Protein AF-A0A7C3QRU5-F1 (afdb_monomer)

pLDDT: mean 86.82, std 9.13, range [46.56, 95.75]

Sequence (77 aa):
MSGWPEGEKFQEMPFHYNIQPLLNMQNWMRFRVYLSILTILRARTEIEKGFSKVEKTPQESGLVESNDIVTKPKGQW

Solvent-accessible surface area (backbone atoms only — not comparable to full-atom values): 4769 Å² total; per-residue (Å²): 119,93,51,52,36,89,85,55,87,42,78,94,67,63,60,68,47,75,48,60,54,68,70,46,50,52,52,49,74,67,50,40,31,50,76,52,73,67,57,60,59,68,43,42,44,77,77,50,57,17,33,30,35,41,76,59,42,52,59,78,60,72,53,70,77,67,76,38,58,78,61,77,59,89,92,69,128

Secondary structure (DSSP, 8-state):
-----TT-S-TTS---EEE--HHHHHHHHH--S---HHHHHHTPEEEETTEEE--S-TTTTT----S-SSSPPTT--

Radius of gyration: 14.23 Å; Cα contacts (8 Å, |Δi|>4): 100; chains: 1; bounding box: 29×20×38 Å

Foldseek 3Di:
DEAADPPAPCPVDGAQEEAEDPVLVVLQVPAQAQDDPVLQVQQWDDPDHSYTYRDDHCVSSVDDGPNHNDDDDPPDD

Structure (mmCIF, N/CA/C/O backbone):
data_AF-A0A7C3QRU5-F1
#
_entry.id   AF-A0A7C3QRU5-F1
#
loop_
_atom_site.group_PDB
_atom_site.id
_atom_site.type_symbol
_atom_site.label_atom_id
_atom_site.label_alt_id
_atom_site.label_comp_id
_atom_site.label_asym_id
_atom_site.label_entity_id
_atom_site.label_seq_id
_atom_site.pdbx_PDB_ins_code
_atom_site.Cartn_x
_atom_site.Cartn_y
_atom_site.Cartn_z
_atom_site.occupancy
_atom_site.B_iso_or_equiv
_atom_site.auth_seq_id
_atom_site.auth_comp_id
_atom_site.auth_asym_id
_atom_site.auth_atom_id
_atom_site.pdbx_PDB_model_num
ATOM 1 N N . MET A 1 1 ? 3.338 9.158 -9.803 1.00 46.56 1 MET A N 1
ATOM 2 C CA . MET A 1 1 ? 2.371 9.198 -10.929 1.00 46.56 1 MET A CA 1
ATOM 3 C C . MET A 1 1 ? 2.079 7.733 -11.208 1.00 46.56 1 MET A C 1
ATOM 5 O O . MET A 1 1 ? 2.942 7.060 -11.748 1.00 46.56 1 MET A O 1
ATOM 9 N N . SER A 1 2 ? 0.961 7.184 -10.719 1.00 58.38 2 SER A N 1
ATOM 10 C CA . SER A 1 2 ? 0.729 5.730 -10.749 1.00 58.38 2 SER A CA 1
ATOM 11 C C . SER A 1 2 ? 0.607 5.216 -12.185 1.00 58.38 2 SER A C 1
ATOM 13 O O . SER A 1 2 ? -0.188 5.748 -12.957 1.00 58.38 2 SER A O 1
ATOM 15 N N . GLY A 1 3 ? 1.382 4.193 -12.533 1.00 75.75 3 GLY A N 1
ATOM 16 C CA . GLY A 1 3 ? 1.450 3.619 -13.874 1.00 75.75 3 GLY A CA 1
ATOM 17 C C . GLY A 1 3 ? 2.233 2.314 -13.851 1.00 75.75 3 GLY A C 1
ATOM 18 O O . GLY A 1 3 ? 2.344 1.693 -12.803 1.00 75.75 3 GLY A O 1
ATOM 19 N N . TRP A 1 4 ? 2.787 1.920 -14.987 1.00 83.75 4 TRP A N 1
ATOM 20 C CA . TRP A 1 4 ? 3.517 0.661 -15.157 1.00 83.75 4 TRP A CA 1
ATOM 21 C C . TRP A 1 4 ? 5.003 0.944 -15.386 1.00 83.75 4 TRP A C 1
ATOM 23 O O . TRP A 1 4 ? 5.313 2.034 -15.898 1.00 83.75 4 TRP A O 1
ATOM 33 N N . PRO A 1 5 ? 5.906 0.014 -15.033 1.00 88.25 5 PRO A N 1
ATOM 34 C CA . PRO A 1 5 ? 7.328 0.186 -15.288 1.00 88.25 5 PRO A CA 1
ATOM 35 C C . PRO A 1 5 ? 7.620 0.392 -16.771 1.00 88.25 5 PRO A C 1
ATOM 37 O O . PRO A 1 5 ? 6.900 -0.088 -17.653 1.00 88.25 5 PRO A O 1
ATOM 40 N N . GLU A 1 6 ? 8.692 1.122 -17.054 1.00 86.81 6 GLU A N 1
ATOM 41 C CA . GLU A 1 6 ? 9.200 1.217 -18.416 1.00 86.81 6 GLU A CA 1
ATOM 42 C C . GLU A 1 6 ? 9.671 -0.165 -18.891 1.00 86.81 6 GLU A C 1
ATOM 44 O O . GLU A 1 6 ? 10.334 -0.893 -18.156 1.00 86.81 6 GLU A O 1
ATOM 49 N N . GLY A 1 7 ? 9.288 -0.546 -20.112 1.00 87.06 7 GLY A N 1
ATOM 50 C CA . GLY A 1 7 ? 9.594 -1.874 -20.647 1.00 87.06 7 GLY A CA 1
ATOM 51 C C . GLY A 1 7 ? 8.728 -3.011 -20.092 1.00 87.06 7 GLY A C 1
ATOM 52 O O . GLY A 1 7 ? 9.123 -4.168 -20.228 1.00 87.06 7 GLY A O 1
ATOM 53 N N . GLU A 1 8 ? 7.565 -2.713 -19.491 1.00 87.19 8 GLU A N 1
ATOM 54 C CA . GLU A 1 8 ? 6.605 -3.734 -19.047 1.00 87.19 8 GLU A CA 1
ATOM 55 C C . GLU A 1 8 ? 6.333 -4.765 -20.155 1.00 87.19 8 GLU A C 1
ATOM 57 O O . GLU A 1 8 ? 5.979 -4.430 -21.291 1.00 87.19 8 GLU A O 1
ATOM 62 N N . LYS A 1 9 ? 6.510 -6.040 -19.798 1.00 86.31 9 LYS A N 1
ATOM 63 C CA . LYS A 1 9 ? 6.443 -7.172 -20.721 1.00 86.31 9 LYS A CA 1
ATOM 64 C C . LYS A 1 9 ? 5.015 -7.435 -21.181 1.00 86.31 9 LYS A C 1
ATOM 66 O O . LYS A 1 9 ? 4.805 -7.844 -22.322 1.00 86.31 9 LYS A O 1
ATOM 71 N N . PHE A 1 10 ? 4.041 -7.222 -20.302 1.00 86.44 10 PHE A N 1
ATOM 72 C CA . PHE A 1 10 ? 2.635 -7.509 -20.568 1.00 86.44 10 PHE A CA 1
ATOM 73 C C . PHE A 1 10 ? 1.862 -6.219 -20.826 1.00 86.44 10 PHE A C 1
ATOM 75 O O . PHE A 1 10 ? 1.144 -5.725 -19.968 1.00 86.44 10 PHE A O 1
ATOM 82 N N . GLN A 1 11 ? 1.992 -5.662 -22.029 1.00 82.50 11 GLN A N 1
ATOM 83 C CA . GLN A 1 11 ? 1.373 -4.371 -22.360 1.00 82.50 11 GLN A CA 1
ATOM 84 C C . GLN A 1 11 ? -0.166 -4.385 -22.320 1.00 82.50 11 GLN A C 1
ATOM 86 O O . GLN A 1 11 ? -0.776 -3.352 -22.056 1.00 82.50 11 GLN A O 1
ATOM 91 N N . GLU A 1 12 ? -0.796 -5.542 -22.545 1.00 87.69 12 GLU A N 1
ATOM 92 C CA . GLU A 1 12 ? -2.260 -5.705 -22.500 1.00 87.69 12 GLU A CA 1
ATOM 93 C C . GLU A 1 12 ? -2.813 -5.806 -21.071 1.00 87.69 12 GLU A C 1
ATOM 95 O O . GLU A 1 12 ? -3.961 -5.447 -20.814 1.00 87.69 12 GLU A O 1
ATOM 100 N N . MET A 1 13 ? -1.995 -6.286 -20.132 1.00 86.06 13 MET A N 1
ATOM 101 C CA . MET A 1 13 ? -2.328 -6.392 -18.713 1.00 86.06 13 MET A CA 1
ATOM 102 C C . MET A 1 13 ? -1.094 -6.026 -17.889 1.00 86.06 13 MET A C 1
ATOM 104 O O . MET A 1 13 ? -0.421 -6.900 -17.338 1.00 86.06 13 MET A O 1
ATOM 108 N N . PRO A 1 14 ? -0.746 -4.737 -17.863 1.00 85.81 14 PRO A N 1
ATOM 109 C CA . PRO A 1 14 ? 0.486 -4.303 -17.239 1.00 85.81 14 PRO A CA 1
ATOM 110 C C . PRO A 1 14 ? 0.398 -4.413 -15.715 1.00 85.81 14 PRO A C 1
ATOM 112 O O . PRO A 1 14 ? -0.681 -4.312 -15.121 1.00 85.81 14 PRO A O 1
ATOM 115 N N . PHE A 1 15 ? 1.545 -4.631 -15.072 1.00 89.19 15 PHE A N 1
ATOM 116 C CA . PHE A 1 15 ? 1.616 -4.872 -13.637 1.00 89.19 15 PHE A CA 1
ATOM 117 C C . PHE A 1 15 ? 2.230 -3.688 -12.893 1.00 89.19 15 PHE A C 1
ATOM 119 O O . PHE A 1 15 ? 3.095 -2.972 -13.393 1.00 89.19 15 PHE A O 1
ATOM 126 N N . HIS A 1 16 ? 1.767 -3.488 -11.659 1.00 90.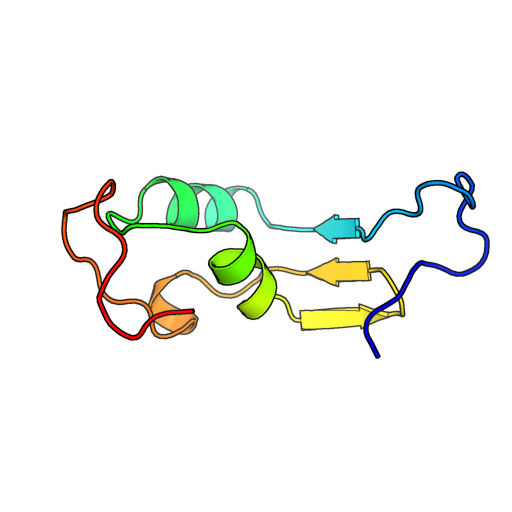06 16 HIS A N 1
ATOM 127 C CA . HIS A 1 16 ? 2.418 -2.614 -10.687 1.00 90.06 16 HIS A CA 1
ATOM 128 C C . HIS A 1 16 ? 3.056 -3.496 -9.619 1.00 90.06 16 HIS A C 1
ATOM 130 O O . HIS A 1 16 ? 2.370 -4.282 -8.960 1.00 90.06 16 HIS A O 1
ATOM 136 N N . TYR A 1 17 ? 4.357 -3.343 -9.408 1.00 90.44 17 TYR A N 1
ATOM 137 C CA . TYR A 1 17 ? 5.119 -4.173 -8.483 1.00 90.44 17 TYR A CA 1
ATOM 138 C C . TYR A 1 17 ? 5.188 -3.539 -7.093 1.00 90.44 17 TYR A C 1
ATOM 140 O O . TYR A 1 17 ? 5.374 -2.330 -6.944 1.00 90.44 17 TYR A O 1
ATOM 148 N N . ASN A 1 18 ? 5.045 -4.362 -6.056 1.00 92.31 18 ASN A N 1
ATOM 149 C CA . ASN A 1 18 ? 5.164 -3.931 -4.668 1.00 92.31 18 ASN A CA 1
ATOM 150 C C . ASN A 1 18 ? 6.156 -4.827 -3.929 1.00 92.31 18 ASN A C 1
ATOM 152 O O . ASN A 1 18 ? 6.031 -6.049 -3.973 1.00 92.31 18 ASN A O 1
ATOM 156 N N . ILE A 1 19 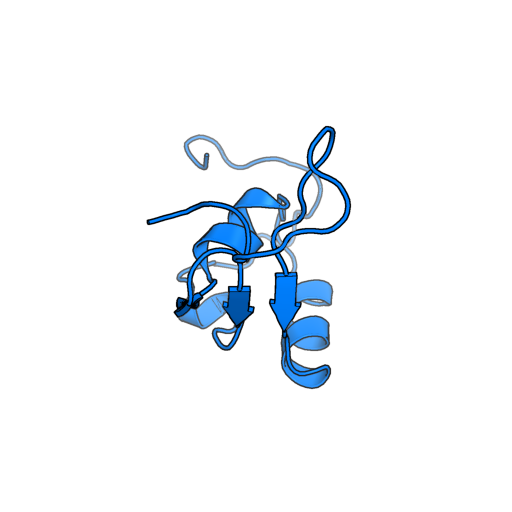? 7.099 -4.221 -3.211 1.00 95.06 19 ILE A N 1
ATOM 157 C CA . ILE A 1 19 ? 7.928 -4.924 -2.228 1.00 95.06 19 ILE A CA 1
ATOM 158 C C . ILE A 1 19 ? 7.443 -4.630 -0.810 1.00 95.06 19 ILE A C 1
ATOM 160 O O . ILE A 1 19 ? 7.116 -3.497 -0.460 1.00 95.06 19 ILE A O 1
ATOM 164 N N . GLN A 1 20 ? 7.415 -5.660 0.028 1.00 95.12 20 GLN A N 1
ATOM 165 C C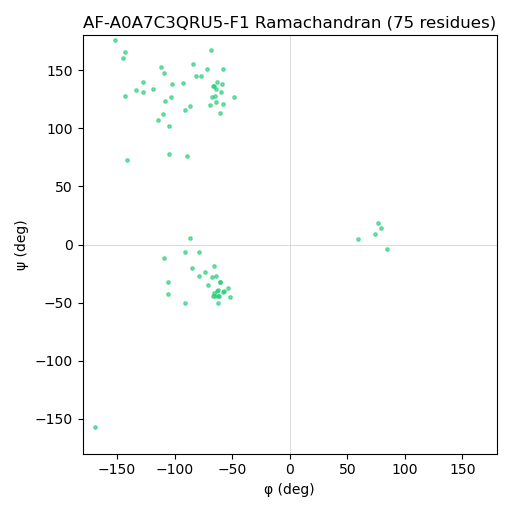A . GLN A 1 20 ? 6.992 -5.557 1.419 1.00 95.12 20 GLN A CA 1
ATOM 166 C C . GLN A 1 20 ? 7.859 -6.485 2.278 1.00 95.12 20 GLN A C 1
ATOM 168 O O . GLN A 1 20 ? 7.976 -7.669 1.953 1.00 95.12 20 GLN A O 1
ATOM 173 N N . PRO A 1 21 ? 8.478 -5.996 3.369 1.00 95.38 21 PRO A N 1
ATOM 174 C CA . PRO A 1 21 ? 9.177 -6.865 4.307 1.00 95.38 21 PRO A CA 1
ATOM 175 C C . PRO A 1 21 ? 8.228 -7.916 4.891 1.00 95.38 21 PRO A C 1
ATOM 177 O O . PRO A 1 21 ? 7.111 -7.587 5.291 1.00 95.38 21 PRO A O 1
ATOM 180 N N . LEU A 1 22 ? 8.685 -9.166 5.016 1.00 95.50 22 LEU A N 1
ATOM 181 C CA . LEU A 1 22 ? 7.840 -10.264 5.501 1.00 95.50 22 LEU A CA 1
ATOM 182 C C . LEU A 1 22 ? 7.245 -9.978 6.889 1.00 95.50 22 LEU A C 1
ATOM 184 O O . LEU A 1 22 ? 6.070 -10.244 7.122 1.00 95.50 22 LEU A O 1
ATOM 188 N N . LEU A 1 23 ? 8.028 -9.386 7.795 1.00 95.19 23 LEU A N 1
ATOM 189 C CA . LEU A 1 23 ? 7.549 -9.006 9.125 1.00 95.19 23 LEU A CA 1
ATOM 190 C C . LEU A 1 23 ? 6.439 -7.944 9.057 1.00 95.19 23 LEU A C 1
ATOM 192 O O . LEU A 1 23 ? 5.448 -8.034 9.776 1.00 95.19 23 LEU A O 1
ATOM 196 N N . ASN A 1 24 ? 6.566 -6.970 8.152 1.00 94.75 24 ASN A N 1
ATOM 197 C CA . ASN A 1 24 ? 5.521 -5.976 7.929 1.00 94.75 24 ASN A CA 1
ATOM 198 C C . ASN A 1 24 ? 4.253 -6.646 7.371 1.00 94.75 24 ASN A C 1
ATOM 200 O O . ASN A 1 24 ? 3.167 -6.411 7.894 1.00 94.75 24 ASN A O 1
ATOM 204 N N . MET A 1 25 ? 4.389 -7.555 6.401 1.00 92.62 25 MET A N 1
ATOM 205 C CA . MET A 1 25 ? 3.262 -8.331 5.871 1.00 92.62 25 MET A CA 1
ATOM 206 C C . MET A 1 25 ? 2.551 -9.135 6.969 1.00 92.62 25 MET A C 1
ATOM 208 O O . MET A 1 25 ? 1.325 -9.159 7.025 1.00 92.62 25 MET A O 1
ATOM 212 N N . GLN A 1 26 ? 3.300 -9.747 7.891 1.00 94.00 26 GLN A N 1
ATOM 213 C CA . GLN A 1 26 ? 2.725 -10.443 9.047 1.00 94.00 26 GLN A CA 1
ATOM 214 C C . GLN A 1 26 ? 1.935 -9.504 9.963 1.00 94.00 26 GLN A C 1
ATOM 216 O O . GLN A 1 26 ? 0.869 -9.894 10.439 1.00 94.00 26 GLN A O 1
ATOM 221 N N . ASN A 1 27 ? 2.414 -8.276 10.186 1.00 93.50 27 ASN A N 1
ATOM 222 C CA . ASN A 1 27 ? 1.673 -7.274 10.957 1.00 93.50 27 ASN A CA 1
ATOM 223 C C . ASN A 1 27 ? 0.343 -6.926 10.278 1.00 93.50 27 ASN A C 1
ATOM 225 O O . ASN A 1 27 ? -0.686 -6.912 10.946 1.00 93.50 27 ASN A O 1
ATOM 229 N N . TRP A 1 28 ? 0.340 -6.735 8.956 1.00 92.19 28 TRP A N 1
ATOM 230 C CA . TRP A 1 28 ? -0.888 -6.512 8.183 1.00 92.19 28 TRP A CA 1
ATOM 231 C C . TRP A 1 28 ? -1.858 -7.697 8.255 1.00 92.19 28 TRP A C 1
ATOM 233 O O . TRP A 1 28 ? -3.042 -7.491 8.489 1.00 92.19 28 TRP A O 1
ATOM 243 N N . MET A 1 29 ? -1.373 -8.935 8.118 1.00 89.88 29 MET A N 1
ATOM 244 C CA . MET A 1 29 ? -2.223 -10.135 8.171 1.00 89.88 29 MET A CA 1
ATOM 245 C C . MET A 1 29 ? -2.836 -10.396 9.552 1.00 89.88 29 MET A C 1
ATOM 247 O O . MET A 1 29 ? -3.892 -11.018 9.649 1.00 89.88 29 MET A O 1
ATOM 251 N N . ARG A 1 30 ? -2.168 -9.964 10.627 1.00 91.50 30 ARG A N 1
ATOM 252 C CA . ARG A 1 30 ? -2.658 -10.130 12.005 1.00 91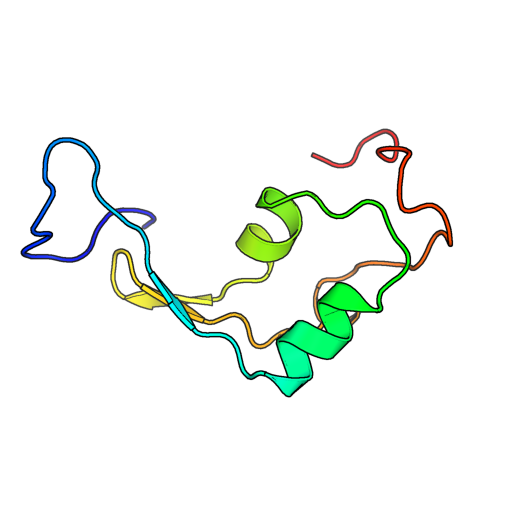.50 30 ARG A CA 1
ATOM 253 C C . ARG A 1 30 ? -3.619 -9.026 12.436 1.00 91.50 30 ARG A C 1
ATOM 255 O O . ARG A 1 30 ? -4.366 -9.245 13.383 1.00 91.50 30 ARG A O 1
ATOM 262 N N . PHE A 1 31 ? -3.595 -7.879 11.764 1.00 90.81 31 PHE A N 1
ATOM 263 C CA . PHE A 1 31 ? -4.363 -6.702 12.148 1.00 90.81 31 PHE A CA 1
ATOM 264 C C . PHE A 1 31 ? -5.863 -6.925 11.948 1.00 90.81 31 PHE A C 1
ATOM 266 O O . PHE A 1 31 ? -6.330 -7.213 10.844 1.00 90.81 31 PHE A O 1
ATOM 273 N N . ARG A 1 32 ? -6.634 -6.822 13.034 1.00 90.31 32 ARG A N 1
ATOM 274 C CA . ARG A 1 32 ? -8.046 -7.239 13.053 1.00 90.31 32 ARG A CA 1
ATOM 275 C C . ARG A 1 32 ? -8.971 -6.096 12.634 1.00 90.31 32 ARG A C 1
ATOM 277 O O . ARG A 1 32 ? -9.644 -5.484 13.463 1.00 90.31 32 ARG A O 1
ATOM 284 N N . VAL A 1 33 ? -9.005 -5.824 11.334 1.00 87.62 33 VAL A N 1
ATOM 285 C CA . VAL A 1 33 ? -9.934 -4.886 10.687 1.00 87.62 33 VAL A CA 1
ATOM 286 C C . VAL A 1 33 ? -10.309 -5.408 9.302 1.00 87.62 33 VAL A C 1
ATOM 288 O O . VAL A 1 33 ? -9.588 -6.221 8.722 1.00 87.62 33 VAL A O 1
ATOM 291 N N . TYR A 1 34 ? -11.408 -4.923 8.733 1.00 84.44 34 TYR A N 1
ATOM 292 C CA . TYR A 1 34 ? -11.680 -5.101 7.312 1.00 84.44 34 TYR A CA 1
ATOM 293 C C . TYR A 1 34 ? -10.564 -4.454 6.476 1.00 84.44 34 TYR A C 1
ATOM 295 O O . TYR A 1 34 ? -10.402 -3.230 6.458 1.00 84.44 34 TYR A O 1
ATOM 303 N N . LEU A 1 35 ? -9.795 -5.278 5.766 1.00 83.25 35 LEU A N 1
ATOM 304 C CA . LEU A 1 35 ? -8.708 -4.839 4.896 1.00 83.25 35 LEU A CA 1
ATOM 305 C C . LEU A 1 35 ? -9.095 -5.063 3.437 1.00 83.25 35 LEU A C 1
ATOM 307 O O . LEU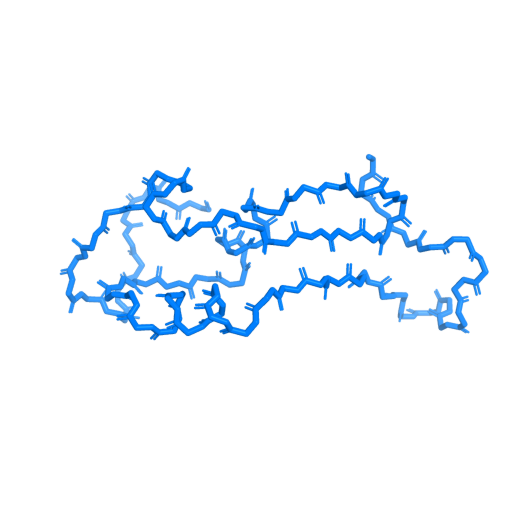 A 1 35 ? -9.182 -6.192 2.963 1.00 83.25 35 LEU A O 1
ATOM 311 N N . SER A 1 36 ? -9.286 -3.970 2.700 1.00 82.69 36 SER A N 1
ATOM 312 C CA . SER A 1 36 ? -9.331 -4.041 1.241 1.00 82.69 36 SER A CA 1
ATOM 313 C C . SER A 1 36 ? -7.913 -3.995 0.671 1.00 82.69 36 SER A C 1
ATOM 315 O O . SER A 1 36 ? -7.015 -3.401 1.270 1.00 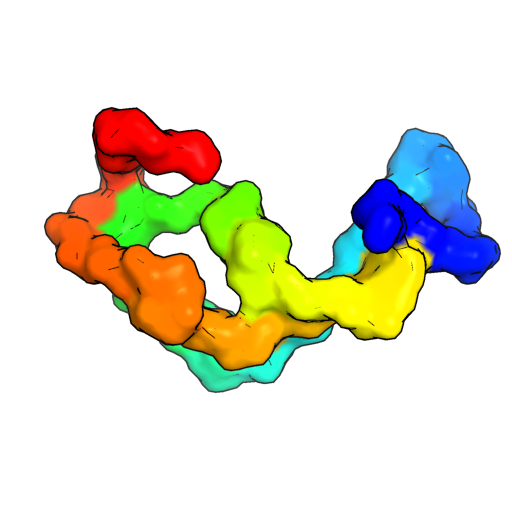82.69 36 SER A O 1
ATOM 317 N N . ILE A 1 37 ? -7.713 -4.532 -0.536 1.00 79.81 37 ILE A N 1
ATOM 318 C CA . ILE A 1 37 ? -6.458 -4.336 -1.282 1.00 79.81 37 ILE A CA 1
ATOM 319 C C . ILE A 1 37 ? -6.121 -2.840 -1.409 1.00 79.81 37 ILE A C 1
ATOM 321 O O . ILE A 1 37 ? -4.962 -2.458 -1.260 1.00 79.81 37 ILE A O 1
ATOM 325 N N . LEU A 1 38 ? -7.129 -1.978 -1.594 1.00 81.56 38 LEU A N 1
ATOM 326 C CA . LEU A 1 38 ? -6.942 -0.525 -1.668 1.00 81.56 38 LEU A CA 1
ATOM 327 C C . LEU A 1 38 ? -6.332 0.056 -0.385 1.00 81.56 38 LEU A C 1
ATOM 329 O O . LEU A 1 38 ? -5.554 1.003 -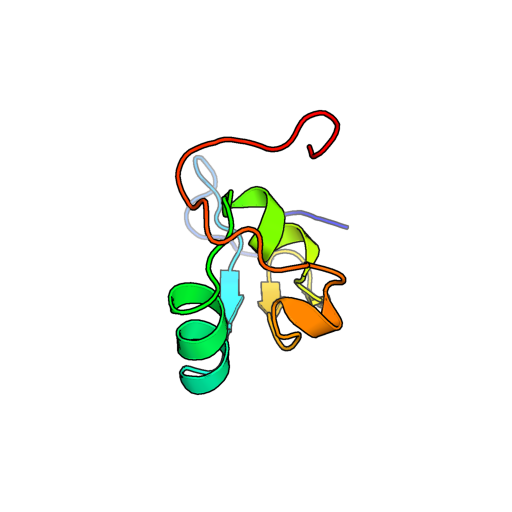0.457 1.00 81.56 38 LEU A O 1
ATOM 333 N N . THR A 1 39 ? -6.630 -0.531 0.774 1.00 84.38 39 THR A N 1
ATOM 334 C CA . THR A 1 39 ? -6.097 -0.100 2.071 1.00 84.38 39 THR A CA 1
ATOM 335 C C . THR A 1 39 ? -4.576 -0.247 2.115 1.00 84.38 39 THR A C 1
ATOM 337 O O . THR A 1 39 ? -3.873 0.714 2.420 1.00 84.38 39 THR A O 1
ATOM 340 N N . ILE A 1 40 ? -4.061 -1.421 1.738 1.00 83.62 40 ILE A N 1
ATOM 341 C CA . ILE A 1 40 ? -2.612 -1.683 1.679 1.00 83.62 40 ILE A CA 1
ATOM 342 C C . ILE A 1 40 ? -1.973 -0.818 0.593 1.00 83.62 40 ILE A C 1
ATOM 344 O O . ILE A 1 40 ? -0.924 -0.209 0.789 1.00 83.62 40 ILE A O 1
ATOM 348 N N . LEU A 1 41 ? -2.644 -0.705 -0.553 1.00 85.56 41 LEU A N 1
ATOM 349 C CA . LEU A 1 41 ? -2.183 0.104 -1.669 1.00 85.56 41 LEU A CA 1
ATOM 350 C C . LEU A 1 41 ? -2.041 1.590 -1.308 1.00 85.56 41 LEU A C 1
ATOM 352 O O . LEU A 1 41 ? -1.150 2.234 -1.853 1.00 85.56 41 LEU A O 1
ATOM 356 N N . ARG A 1 42 ? -2.854 2.152 -0.407 1.00 87.62 42 ARG A N 1
ATOM 357 C CA . ARG A 1 42 ? -2.670 3.535 0.080 1.00 87.62 42 ARG A CA 1
ATOM 358 C C . ARG A 1 42 ? -1.497 3.703 1.038 1.00 87.62 42 ARG A C 1
ATOM 360 O O . ARG A 1 42 ? -0.979 4.807 1.160 1.00 87.62 42 ARG A O 1
ATOM 367 N N . ALA A 1 43 ? -1.078 2.631 1.701 1.00 89.31 43 ALA A N 1
ATOM 368 C CA . ALA A 1 43 ? 0.078 2.642 2.590 1.00 89.31 43 ALA A CA 1
ATOM 369 C C . ALA A 1 43 ? 1.419 2.570 1.838 1.00 89.31 43 ALA A C 1
ATOM 371 O O . ALA A 1 43 ? 2.476 2.675 2.463 1.00 89.31 43 ALA A O 1
ATOM 372 N N . ARG A 1 44 ? 1.393 2.379 0.510 1.00 92.06 44 ARG A N 1
ATOM 373 C CA . ARG A 1 44 ? 2.602 2.257 -0.306 1.00 92.06 44 ARG A CA 1
ATOM 374 C C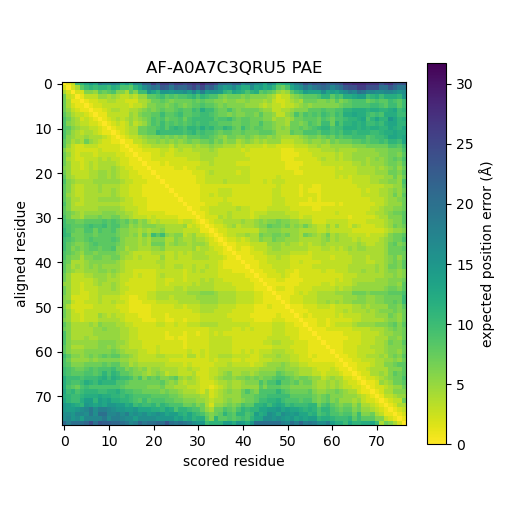 . ARG A 1 44 ? 3.263 3.610 -0.556 1.00 92.06 44 ARG A C 1
ATOM 376 O O . ARG A 1 44 ? 2.591 4.612 -0.794 1.00 92.06 44 ARG A O 1
ATOM 383 N N . THR A 1 45 ? 4.584 3.592 -0.607 1.00 93.12 45 THR A N 1
ATOM 384 C CA . THR A 1 45 ? 5.411 4.691 -1.100 1.00 93.12 45 THR A CA 1
ATOM 385 C C . THR A 1 45 ? 5.902 4.327 -2.499 1.00 93.12 45 THR A C 1
ATOM 387 O O . THR A 1 45 ? 6.442 3.237 -2.703 1.00 93.12 45 THR A O 1
ATOM 390 N N . GLU A 1 46 ? 5.680 5.206 -3.478 1.00 92.31 46 GLU A N 1
ATOM 391 C CA . GLU A 1 46 ? 6.205 5.042 -4.840 1.00 92.31 46 GLU A CA 1
ATOM 392 C C . GLU A 1 46 ? 7.738 5.167 -4.803 1.00 92.31 46 GLU A C 1
ATOM 394 O O . GLU A 1 46 ? 8.254 6.130 -4.239 1.00 92.31 46 GLU A O 1
ATOM 399 N N . ILE A 1 47 ? 8.454 4.179 -5.355 1.00 92.56 47 ILE A N 1
ATOM 400 C CA . ILE A 1 47 ? 9.918 4.236 -5.529 1.00 92.56 47 ILE A CA 1
ATOM 401 C C . ILE A 1 47 ? 10.216 4.830 -6.904 1.00 92.56 47 ILE A C 1
ATOM 403 O O . ILE A 1 47 ? 10.979 5.781 -7.034 1.00 92.56 47 ILE A O 1
ATOM 407 N N . GLU A 1 48 ? 9.566 4.273 -7.920 1.00 91.88 48 GLU A N 1
ATOM 408 C CA . GLU A 1 48 ? 9.612 4.705 -9.311 1.00 91.88 48 GLU A CA 1
ATOM 409 C C . GLU A 1 48 ? 8.292 4.319 -9.996 1.00 91.88 48 GLU A C 1
ATOM 411 O O . GLU A 1 48 ? 7.414 3.686 -9.398 1.00 91.88 48 GLU A O 1
ATOM 416 N N . LYS A 1 49 ? 8.118 4.710 -11.259 1.00 90.12 49 LYS A N 1
ATOM 417 C CA . LYS A 1 49 ? 6.876 4.462 -11.994 1.00 90.12 49 LYS A CA 1
ATOM 418 C C . LYS A 1 49 ? 6.567 2.960 -12.041 1.00 90.12 49 LYS A C 1
ATOM 420 O O . LYS A 1 49 ? 7.343 2.175 -12.567 1.00 90.12 49 LYS A O 1
ATOM 425 N N . GLY A 1 50 ? 5.409 2.571 -11.510 1.00 91.44 50 GLY A N 1
ATOM 426 C CA . GLY A 1 50 ? 4.977 1.170 -11.483 1.00 91.44 50 GLY A CA 1
ATOM 427 C C . GLY A 1 50 ? 5.691 0.277 -10.476 1.00 91.44 50 GLY A C 1
ATOM 428 O O . GLY A 1 50 ? 5.461 -0.933 -10.476 1.00 91.44 50 GLY A O 1
ATOM 429 N N . PHE A 1 51 ? 6.497 0.855 -9.582 1.00 92.31 51 PHE A N 1
ATOM 430 C CA . PHE A 1 51 ? 7.151 0.132 -8.503 1.00 92.31 51 PHE A CA 1
ATOM 431 C C . PHE A 1 51 ? 7.009 0.868 -7.169 1.00 92.31 51 PHE A C 1
ATOM 433 O O . PHE A 1 51 ? 7.168 2.084 -7.045 1.00 92.31 51 PHE A O 1
ATOM 440 N N . SER A 1 52 ? 6.630 0.142 -6.125 1.00 95.06 52 SER A N 1
ATOM 441 C CA . SER A 1 52 ? 6.384 0.727 -4.809 1.00 95.06 52 SER A CA 1
ATOM 442 C C . SER A 1 52 ? 6.834 -0.188 -3.684 1.00 95.06 52 SER A C 1
ATOM 444 O O . SER A 1 52 ? 7.073 -1.381 -3.871 1.00 95.06 52 SER A O 1
ATOM 446 N N . LYS A 1 53 ? 6.917 0.383 -2.485 1.00 95.75 53 LYS A N 1
ATOM 447 C CA . LYS A 1 53 ? 7.225 -0.344 -1.259 1.00 95.75 53 LYS A CA 1
ATOM 448 C C . LYS A 1 53 ? 6.187 -0.070 -0.187 1.00 95.75 53 LYS A C 1
ATOM 450 O O . LYS A 1 53 ? 5.739 1.062 -0.025 1.00 95.75 53 LYS A O 1
ATOM 455 N N . VAL A 1 54 ? 5.819 -1.108 0.554 1.00 94.81 54 VAL A N 1
ATOM 456 C CA . VAL A 1 54 ? 4.956 -1.008 1.735 1.00 94.81 54 VAL A CA 1
ATOM 457 C C . VAL A 1 54 ? 5.832 -1.177 2.972 1.00 94.81 54 VAL A C 1
ATOM 459 O O . VAL A 1 54 ? 6.253 -2.285 3.302 1.00 94.81 54 VAL A O 1
ATOM 462 N N . GLU A 1 55 ? 6.155 -0.063 3.626 1.00 94.38 55 GLU A N 1
ATOM 463 C CA . GLU A 1 55 ? 6.966 -0.050 4.857 1.00 94.38 55 GLU A CA 1
ATOM 464 C C . GLU A 1 55 ? 6.134 0.226 6.100 1.00 94.38 55 GLU A C 1
ATOM 466 O O . GLU A 1 55 ? 6.426 -0.319 7.163 1.00 94.38 55 GLU A O 1
ATOM 471 N N . LYS A 1 56 ? 5.077 1.031 5.955 1.00 94.12 56 LYS A N 1
ATOM 472 C CA . LYS A 1 56 ? 4.188 1.369 7.060 1.00 94.12 56 LYS A CA 1
ATOM 473 C C . LYS A 1 56 ? 3.430 0.134 7.524 1.00 94.12 56 LYS A C 1
ATOM 475 O O . LYS A 1 56 ? 2.938 -0.673 6.730 1.00 94.12 56 LYS A O 1
ATOM 480 N N . THR A 1 57 ? 3.346 -0.029 8.830 1.00 93.31 57 THR A N 1
ATOM 481 C CA . THR A 1 57 ? 2.401 -0.930 9.489 1.00 93.31 57 THR A CA 1
ATOM 482 C C . THR A 1 57 ? 0.966 -0.409 9.321 1.00 93.31 57 THR A C 1
ATOM 484 O O . THR A 1 57 ? 0.764 0.749 8.928 1.00 93.31 57 THR A O 1
ATOM 487 N N . PRO A 1 58 ? -0.056 -1.227 9.623 1.00 91.31 58 PRO A N 1
ATOM 488 C CA . PRO A 1 58 ? -1.443 -0.764 9.666 1.00 91.31 58 PRO A CA 1
ATOM 489 C C . PRO A 1 58 ? -1.630 0.488 10.538 1.00 91.31 58 PRO A C 1
ATOM 491 O O . PRO A 1 58 ? -2.248 1.461 10.109 1.00 91.31 58 PRO A O 1
ATOM 494 N N . GLN A 1 59 ? -1.033 0.496 11.730 1.00 91.38 59 GLN A N 1
ATOM 495 C CA . GLN A 1 59 ? -1.145 1.579 12.707 1.00 91.38 59 GLN A CA 1
ATOM 496 C C . GLN A 1 59 ? -0.482 2.867 12.206 1.00 91.38 59 GLN A C 1
ATOM 498 O O . GLN A 1 59 ? -1.079 3.938 12.269 1.00 91.38 59 GLN A O 1
ATOM 503 N N . GLU A 1 60 ? 0.717 2.772 11.628 1.00 92.94 60 GLU A N 1
ATOM 504 C CA . GLU A 1 60 ? 1.405 3.919 11.007 1.00 92.94 60 GLU A CA 1
ATOM 505 C C . GLU A 1 60 ? 0.668 4.450 9.769 1.00 92.94 60 GLU A C 1
ATOM 507 O O . GLU A 1 60 ? 0.884 5.585 9.340 1.00 92.94 60 GLU A O 1
ATOM 512 N N . SER A 1 61 ? -0.215 3.631 9.194 1.00 89.56 61 SER A N 1
ATOM 513 C CA . SER A 1 61 ? -1.122 4.015 8.110 1.00 89.56 61 SER A CA 1
ATOM 514 C C . SER A 1 61 ? -2.431 4.631 8.622 1.00 89.56 61 SER A C 1
ATOM 516 O O . SER A 1 61 ? -3.321 4.914 7.824 1.00 89.56 61 SER A O 1
ATOM 518 N N . GLY A 1 62 ? -2.555 4.851 9.936 1.00 88.44 62 GLY A N 1
ATOM 519 C CA . GLY A 1 62 ? -3.723 5.462 10.573 1.00 88.44 62 GLY A CA 1
ATOM 520 C C . GLY A 1 62 ? -4.897 4.507 10.777 1.00 88.44 62 GLY A C 1
ATOM 521 O O . GLY A 1 62 ? -6.014 4.962 11.022 1.00 88.44 62 GLY A O 1
ATOM 522 N N . LEU A 1 63 ? -4.679 3.194 10.654 1.00 87.81 63 LEU A N 1
ATOM 523 C CA . LEU A 1 63 ? -5.727 2.207 10.893 1.00 87.81 63 LEU A CA 1
ATOM 524 C C . LEU A 1 63 ? -5.887 1.929 12.389 1.00 87.81 63 LEU A C 1
ATOM 526 O O . LEU A 1 63 ? -4.918 1.885 13.147 1.00 87.81 63 LEU A O 1
ATOM 530 N N . VAL A 1 64 ? -7.133 1.687 12.786 1.00 88.50 64 VAL A N 1
ATOM 531 C CA . VAL A 1 64 ? -7.527 1.313 14.147 1.00 88.50 64 VAL A CA 1
ATOM 532 C C . VAL A 1 64 ? -8.171 -0.067 14.085 1.00 88.50 64 VAL A C 1
ATOM 534 O O . VAL A 1 64 ? -8.989 -0.320 13.199 1.00 88.50 64 VAL A O 1
ATOM 537 N N . GLU A 1 65 ? -7.792 -0.967 14.994 1.00 90.44 65 GLU A N 1
ATOM 538 C CA . GLU A 1 65 ? -8.403 -2.298 15.053 1.00 90.44 65 GLU A CA 1
ATOM 539 C C . GLU A 1 65 ? -9.877 -2.204 15.447 1.00 90.44 65 GLU A C 1
ATOM 541 O O . GLU A 1 65 ? -10.244 -1.486 16.377 1.00 90.44 65 GLU A O 1
ATOM 546 N N . SER A 1 66 ? -10.719 -2.964 14.748 1.00 88.25 66 SER A N 1
ATOM 547 C CA . SER A 1 66 ? -12.151 -3.077 15.039 1.00 88.25 66 SER A CA 1
ATOM 548 C C . SER A 1 66 ? -12.529 -4.437 15.623 1.00 88.25 66 SER A C 1
ATOM 550 O O . SER A 1 66 ? -13.656 -4.608 16.076 1.00 88.25 66 SER A O 1
ATOM 552 N N . ASN A 1 67 ? -11.619 -5.419 15.581 1.00 88.25 67 ASN A N 1
ATOM 553 C CA . ASN A 1 67 ? -11.898 -6.846 15.782 1.00 88.25 67 ASN A CA 1
ATOM 554 C C . ASN A 1 67 ? -12.903 -7.455 14.789 1.00 88.25 67 ASN A C 1
ATOM 556 O O . ASN A 1 67 ? -13.216 -8.642 14.883 1.00 88.25 67 ASN A O 1
ATOM 560 N N . ASP A 1 68 ? -13.341 -6.677 13.803 1.00 86.81 68 ASP A N 1
ATOM 561 C CA . ASP A 1 68 ? -14.250 -7.082 12.743 1.00 86.81 68 ASP A CA 1
ATOM 562 C C . ASP A 1 68 ? -13.507 -7.038 11.406 1.00 86.81 68 ASP A C 1
ATOM 564 O O . ASP A 1 68 ? -13.192 -5.970 10.878 1.00 86.81 68 ASP A O 1
ATOM 568 N N . ILE A 1 69 ? -13.210 -8.225 10.881 1.00 86.50 69 ILE A N 1
ATOM 569 C CA . ILE A 1 69 ? -12.498 -8.414 9.612 1.00 86.50 69 ILE A CA 1
ATOM 570 C C . ILE A 1 69 ? -13.439 -8.524 8.407 1.00 86.50 69 ILE A C 1
ATOM 572 O O . ILE A 1 69 ? -12.970 -8.607 7.273 1.00 86.50 69 ILE A O 1
ATOM 576 N N . VAL A 1 70 ? -14.753 -8.568 8.639 1.00 84.62 70 VAL A N 1
ATOM 577 C CA . VAL A 1 70 ? -15.759 -8.881 7.615 1.00 84.62 70 VAL A CA 1
ATOM 578 C C . VAL A 1 70 ? -16.505 -7.623 7.193 1.00 84.62 70 VAL A C 1
ATOM 580 O O . VAL A 1 70 ? -16.735 -7.405 6.002 1.00 84.62 70 VAL A O 1
ATOM 583 N N . THR A 1 71 ? -16.870 -6.771 8.148 1.00 84.62 71 THR A N 1
ATOM 584 C CA . THR A 1 71 ? -17.718 -5.613 7.870 1.00 84.62 71 THR A CA 1
ATOM 585 C C . THR A 1 71 ? -16.888 -4.419 7.427 1.00 84.62 71 THR A C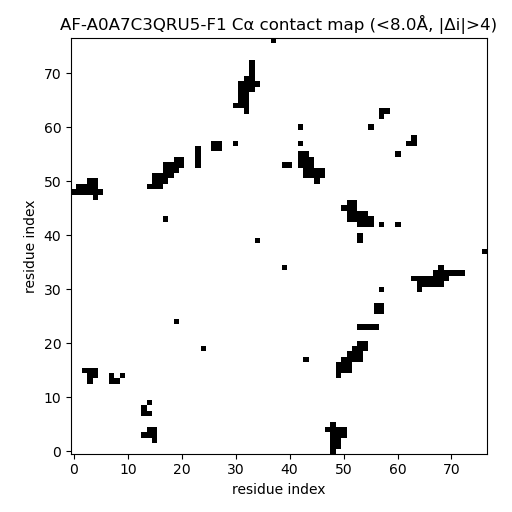 1
ATOM 587 O O . THR A 1 71 ? -16.082 -3.878 8.183 1.00 84.62 71 THR A O 1
ATOM 590 N N . LYS A 1 72 ? -17.141 -3.938 6.207 1.00 80.62 72 LYS A N 1
ATOM 591 C CA . LYS A 1 72 ? -16.576 -2.676 5.723 1.00 80.62 72 LYS A CA 1
ATOM 592 C C . LYS A 1 72 ? -17.097 -1.497 6.572 1.00 80.62 72 LYS A C 1
ATOM 594 O O . LYS A 1 72 ? -18.311 -1.277 6.598 1.00 80.62 72 LYS A O 1
ATOM 599 N N . PRO A 1 73 ? -16.226 -0.690 7.209 1.00 73.69 73 PRO A N 1
ATOM 600 C CA . PRO A 1 73 ? -16.656 0.476 7.977 1.00 73.69 73 PRO A CA 1
ATOM 601 C C . PRO A 1 73 ? -17.339 1.524 7.091 1.00 73.69 73 PRO A C 1
ATOM 603 O O . PRO A 1 73 ? -16.889 1.811 5.976 1.00 73.69 73 PRO A O 1
ATOM 606 N N . LYS A 1 74 ? -18.419 2.141 7.588 1.00 76.19 74 LYS A N 1
ATOM 607 C CA . LYS A 1 74 ? -19.076 3.258 6.889 1.00 76.19 74 LYS A CA 1
ATOM 608 C C . LYS A 1 74 ? -18.085 4.410 6.694 1.00 76.19 74 LYS A C 1
ATOM 610 O O . LYS A 1 74 ? -17.439 4.839 7.641 1.00 76.19 74 LYS A O 1
ATOM 615 N N . GLY A 1 75 ? -18.001 4.928 5.468 1.00 69.00 75 GLY A N 1
ATOM 616 C CA . GLY A 1 75 ? -17.166 6.088 5.136 1.00 69.00 75 GLY A CA 1
ATOM 617 C C . GLY A 1 75 ? -15.696 5.782 4.829 1.00 69.00 75 GLY A C 1
ATOM 618 O O . GLY A 1 75 ? -14.983 6.695 4.427 1.00 69.00 75 GLY A O 1
ATOM 619 N N . GLN A 1 76 ? -15.244 4.527 4.944 1.00 62.62 76 GLN A N 1
ATOM 620 C CA . GLN A 1 76 ? -13.928 4.125 4.445 1.00 62.62 76 GLN A CA 1
ATOM 621 C C . GLN A 1 76 ? -14.048 3.633 2.998 1.00 62.62 76 GLN A C 1
ATOM 623 O O . GLN A 1 76 ? -14.711 2.636 2.710 1.00 62.62 76 GLN A O 1
ATOM 628 N N . TRP A 1 77 ? -13.413 4.351 2.079 1.00 54.09 77 TRP A N 1
ATOM 629 C CA . TRP A 1 77 ? -13.133 3.912 0.710 1.00 54.09 77 TRP A CA 1
ATOM 630 C C . TRP A 1 77 ? -11.663 3.665 0.590 1.00 54.09 77 TRP A C 1
ATOM 632 O O . TRP A 1 77 ? -10.925 4.347 1.323 1.00 54.09 77 TRP A O 1
#

Mean predicted aligned error: 5.21 Å

=== Feature glossary ===
Legend for the data blocks above and below:

— What the protein is —

Sequence gives the chain of amino acids in standard one-letter code (A=alanine, C=cysteine, …, Y=tyrosine), read N→C. It is the only feature that is directly encoded by the gene; all structural features are derived from the folded form of this sequence.

The annotation block draws on four external resources. InterPro: which protein families and domains the sequence belongs to. GO: standardized terms for what the protein does, what process it participates in, and where in the cell it acts. CATH: which structural fold it has in the CATH hierarchy. Organism: the species of origin.

— Where its atoms are —

Atomic coordinates in PDBx/mmCIF format — the same representation the Protein Data Bank distributes. Each line of the _atom_site loop places one backbone atom in Cartesian space (units: ångströms, origin: arbitrary).

Six rendered views show the 3D structure from the faces of a cube — i.e. along ±x, ±y, ±z. Rendering representation is drawn randomly per protein from cartoon (secondary-structure ribbons), sticks (backbone bonds), or molecular surface; coloring is either N→C rainbow (blue at the N-terminus through red at the C-terminus) or one color per chain.

— Local backbone conformation —

DSSP 8-state secondary structure assigns each residue one of H (α-helix), G (3₁₀-helix), I (π-helix), E (extended β-strand), B (isolated β-bridge), T (hydrogen-bonded turn), S (bend), or '-' (coil). The assignment is computed from backbone hydrogen-bond geometry via the Kabsch–Sander algorithm.

P-SEA three-state annotation labels each residue as helix, strand, or coil based purely on the geometry of the Cα trace. It serves as a fallback when the full backbone (and thus DSSP) is unavailable.

φ (phi) and ψ (psi) are the two rotatable backbone dihedrals per residue: φ is the C(i-1)–N–Cα–C torsion, ψ is the N–Cα–C–N(i+1) torsion, both in degrees on (−180°, 180°]. α-helical residues cluster near (−60°, −45°); β-strand residues near (−120°, +130°). A Ramachandran plot is simply a scatter of (φ, ψ) for every residue.

— Global shape and packing —

Radius of gyration (Rg) is the root-mean-square distance of Cα atoms from their centroid — a single number for overall size and compactness. A globular domain of N residues has Rg ≈ 2.2·N^0.38 Å; an extended or disordered chain has a much larger Rg. The Cα contact count is the number of residue pairs whose Cα atoms are within 8 Å and are more than four positions apart in sequence — a standard proxy for tertiary packing density. The bounding box is the smallest axis-aligned box enclosing all Cα atoms.

Accessible surface area quantifies burial. A residue with SASA near zero is packed into the hydrophobic core; one with SASA >100 Å² sits on the surface. Computed here via the Shrake–Rupley numerical algorithm with a 1.4 Å probe.

The contact map is a binary N×N matrix image: pixel (i, j) is dark where Cα_i and Cα_j are within 8 Å and |i−j|>4. Because the |i−j|>4 filter removes local helical contacts, off-diagonal stripes parallel to the main diagonal indicate parallel β-sheets; stripes perpendicular to it indicate antiparallel β-sheets. The Ramachandran plot scatters every residue's (φ, ψ) pair against the sterically allowed regions. The PAE heatmap renders the predicted-aligned-error matrix.

— Structural neighborhood —

A 3Di character summarizes, for each residue, the relative orientation of the Cα frame of its nearest spatial neighbor. Because it encodes fold topology rather than chemistry, 3Di alignments detect remote structural similarity that sequence alignment misses.

Structural nearest neighbors (via Foldseek easy-search vs the PDB). Reported per hit: target PDB id, E-value, and alignment TM-score. A TM-score above ~0.5 is the conventional threshold for 'same fold'.

— Confidence and disorder —

For AlphaFold models, the B-factor field carries pLDDT — the model's own estimate of local accuracy on a 0–100 scale. Regions with pLDDT<50 should be treated as essentially unmodeled; they often correspond to intrinsically disordered segments.

B-factor (Debye–Waller factor) reflects atomic displacement in the crystal lattice. It is an experimental observable (units Å²), not a prediction; low values mean the atom is pinned down, high values mean it moves or is heterogeneous across the crystal.

Predicted Aligned Error (PAE) is an AlphaFold confidence matrix: entry (i, j) is the expected error in the position of residue j, in ångströms, when the prediction is superimposed on the true structure at residue i. Low PAE within a block of residues means that block is internally rigid and well-predicted; high PAE between two blocks means their relative placement is uncertain even if each block individually is confident.